Protein AF-A0A392NBN8-F1 (afdb_monomer)

Mean predicted aligned error: 9.19 Å

InterPro domains:
  IPR000330 SNF2, N-terminal domain [PF00176] (65-152)
  IPR014001 Helicase superfamily 1/2, ATP-binding domain [PS51192] (74-159)
  IPR027417 P-loop containing nucleoside triphosphate hydrolase [SSF52540] (45-155)
  IPR038718 SNF2-like, N-terminal domain superfamily [G3DSA:3.40.50.10810] (31-158)

Structure (mmCIF, N/CA/C/O backbone):
data_AF-A0A392NBN8-F1
#
_entry.id   AF-A0A392NBN8-F1
#
loop_
_atom_site.group_PDB
_atom_site.id
_atom_site.type_symbol
_atom_site.label_atom_id
_atom_site.label_alt_id
_atom_site.label_comp_id
_atom_site.label_asym_id
_atom_site.label_entity_id
_atom_site.label_seq_id
_atom_site.pdbx_PDB_ins_code
_atom_site.Cartn_x
_atom_site.Cartn_y
_atom_site.Cartn_z
_atom_site.occupancy
_atom_site.B_iso_or_equiv
_atom_site.auth_seq_id
_atom_site.auth_comp_id
_atom_site.auth_asym_id
_atom_site.auth_atom_id
_atom_site.pdbx_PDB_model_num
ATOM 1 N N . GLY A 1 1 ? 4.994 -3.785 -39.008 1.00 65.06 1 GLY A N 1
ATOM 2 C CA . GLY A 1 1 ? 6.120 -3.482 -38.107 1.00 65.06 1 GLY A CA 1
ATOM 3 C C . GLY A 1 1 ? 5.606 -2.571 -37.021 1.00 65.06 1 GLY A C 1
ATOM 4 O O . GLY A 1 1 ? 4.685 -1.819 -37.312 1.00 65.06 1 GLY A O 1
ATOM 5 N N . LEU A 1 2 ? 6.136 -2.682 -35.803 1.00 64.25 2 LEU A N 1
ATOM 6 C CA . LEU A 1 2 ? 5.833 -1.741 -34.718 1.00 64.25 2 LEU A CA 1
ATOM 7 C C . LEU A 1 2 ? 6.177 -0.314 -35.170 1.00 64.25 2 LEU A C 1
ATOM 9 O O . LEU A 1 2 ? 7.152 -0.124 -35.900 1.00 64.25 2 LEU A O 1
ATOM 13 N N . SER A 1 3 ? 5.363 0.663 -34.783 1.00 86.06 3 SER A N 1
ATOM 14 C CA . SER A 1 3 ? 5.610 2.077 -35.083 1.00 86.06 3 SER A CA 1
ATOM 15 C C . SER A 1 3 ? 6.872 2.580 -34.369 1.00 86.06 3 SER A C 1
ATOM 17 O O . SER A 1 3 ? 7.247 2.065 -33.315 1.00 86.06 3 SER A O 1
ATOM 19 N N . GLU A 1 4 ? 7.545 3.600 -34.913 1.00 80.81 4 GLU A N 1
ATOM 20 C CA . GLU A 1 4 ? 8.740 4.185 -34.273 1.00 80.81 4 GLU A CA 1
ATOM 21 C C . GLU A 1 4 ? 8.460 4.691 -32.848 1.00 80.81 4 GLU A C 1
ATOM 23 O O . GLU A 1 4 ? 9.340 4.660 -31.986 1.00 80.81 4 GLU A O 1
ATOM 28 N N . GLU A 1 5 ? 7.226 5.122 -32.589 1.00 79.44 5 GLU A N 1
ATOM 29 C CA . GLU A 1 5 ? 6.775 5.584 -31.280 1.00 79.44 5 GLU A CA 1
ATOM 30 C C . GLU A 1 5 ? 6.635 4.424 -30.284 1.00 79.44 5 GLU A C 1
ATOM 32 O O . GLU A 1 5 ? 7.123 4.523 -29.159 1.00 79.44 5 GLU A O 1
ATOM 37 N N . GLU A 1 6 ? 6.085 3.282 -30.711 1.00 76.94 6 GLU A N 1
ATOM 38 C CA . GLU A 1 6 ? 6.033 2.057 -29.901 1.00 76.94 6 GLU A CA 1
ATOM 39 C C . GLU A 1 6 ? 7.430 1.505 -29.608 1.00 76.94 6 GLU A C 1
ATOM 41 O O . GLU A 1 6 ? 7.701 1.088 -28.483 1.00 76.94 6 GLU A O 1
ATOM 46 N N . VAL A 1 7 ? 8.340 1.538 -30.588 1.00 75.19 7 VAL A N 1
ATOM 47 C CA . VAL A 1 7 ? 9.735 1.107 -30.400 1.00 75.19 7 VAL A CA 1
ATOM 48 C C . VAL A 1 7 ? 10.449 2.015 -29.398 1.00 75.19 7 VAL A C 1
ATOM 50 O O . VAL A 1 7 ? 11.155 1.527 -28.514 1.00 75.19 7 VAL A O 1
ATOM 53 N N . ARG A 1 8 ? 10.235 3.335 -29.478 1.00 75.31 8 ARG A N 1
ATOM 54 C CA . ARG A 1 8 ? 10.810 4.305 -28.536 1.00 75.31 8 ARG A CA 1
ATOM 55 C C . ARG A 1 8 ? 10.228 4.156 -27.128 1.00 75.31 8 ARG A C 1
ATOM 57 O O . ARG A 1 8 ? 10.988 4.183 -26.163 1.00 75.31 8 ARG A O 1
ATOM 64 N N . ALA A 1 9 ? 8.916 3.964 -27.003 1.00 73.81 9 ALA A N 1
ATOM 65 C CA . ALA A 1 9 ? 8.253 3.735 -25.722 1.00 73.81 9 ALA A CA 1
ATOM 66 C C . ALA A 1 9 ? 8.706 2.415 -25.078 1.00 73.81 9 ALA A C 1
ATOM 68 O O . ALA A 1 9 ? 9.000 2.383 -23.884 1.00 73.81 9 ALA A O 1
ATOM 69 N N . ALA A 1 10 ? 8.837 1.344 -25.867 1.00 69.06 10 ALA A N 1
ATOM 70 C CA . ALA A 1 10 ? 9.360 0.064 -25.399 1.00 69.06 10 ALA A CA 1
ATOM 71 C C . ALA A 1 10 ? 10.823 0.175 -24.939 1.00 69.06 10 ALA A C 1
ATOM 73 O O . ALA A 1 10 ? 11.173 -0.364 -23.893 1.00 69.06 10 ALA A O 1
ATOM 74 N N . ALA A 1 11 ? 11.664 0.915 -25.670 1.00 70.94 11 ALA A N 1
ATOM 75 C CA . ALA A 1 11 ? 13.054 1.156 -25.283 1.00 70.94 11 ALA A CA 1
ATOM 76 C C . ALA A 1 11 ? 13.173 1.977 -23.986 1.00 70.94 11 ALA A C 1
ATOM 78 O O . ALA A 1 11 ? 13.989 1.646 -23.127 1.00 70.94 11 ALA A O 1
ATOM 79 N N . ALA A 1 12 ? 12.342 3.012 -23.811 1.00 74.25 12 ALA A N 1
ATOM 80 C CA . ALA A 1 12 ? 12.293 3.798 -22.576 1.00 74.25 12 ALA A CA 1
ATOM 81 C C . ALA A 1 12 ? 11.823 2.948 -21.384 1.00 74.25 12 ALA A C 1
ATOM 83 O O . ALA A 1 12 ? 12.472 2.935 -20.340 1.00 74.25 12 ALA A O 1
ATOM 84 N N . CYS A 1 13 ? 10.758 2.167 -21.580 1.00 69.44 13 CYS A N 1
ATOM 85 C CA . CYS A 1 13 ? 10.228 1.232 -20.593 1.00 69.44 13 CYS A CA 1
ATOM 86 C C . CYS A 1 13 ? 11.279 0.191 -20.173 1.00 69.44 13 CYS A C 1
ATOM 88 O O . CYS A 1 13 ? 11.445 -0.065 -18.985 1.00 69.44 13 CYS A O 1
ATOM 90 N N . ALA A 1 14 ? 12.032 -0.367 -21.128 1.00 65.38 14 ALA A N 1
ATOM 91 C CA . ALA A 1 14 ? 13.123 -1.302 -20.848 1.00 65.38 14 ALA A CA 1
ATOM 92 C C . ALA A 1 14 ? 14.297 -0.632 -20.105 1.00 65.38 14 ALA A C 1
ATOM 94 O O . ALA A 1 14 ? 14.931 -1.248 -19.249 1.00 65.38 14 ALA A O 1
ATOM 95 N N . GLY A 1 15 ? 14.587 0.640 -20.398 1.00 66.88 15 GLY A N 1
ATOM 96 C CA . GLY A 1 15 ? 15.594 1.421 -19.674 1.00 66.88 15 GLY A CA 1
ATOM 97 C C . GLY A 1 15 ? 15.214 1.660 -18.209 1.00 66.88 15 GLY A C 1
ATOM 98 O O . GLY A 1 15 ? 16.028 1.432 -17.312 1.00 66.88 15 GLY A O 1
ATOM 99 N N . GLU A 1 16 ? 13.967 2.062 -17.958 1.00 69.44 16 GLU A N 1
ATOM 100 C CA . GLU A 1 16 ? 13.416 2.200 -16.604 1.00 69.44 16 GLU A CA 1
ATOM 101 C C . GLU A 1 16 ? 13.402 0.854 -15.865 1.00 69.44 16 GLU A C 1
ATOM 103 O O . GLU A 1 16 ? 13.795 0.782 -14.700 1.00 69.44 16 GLU A O 1
ATOM 108 N N . GLU A 1 17 ? 13.047 -0.226 -16.564 1.00 62.78 17 GLU A N 1
ATOM 109 C CA . GLU A 1 17 ? 13.040 -1.591 -16.040 1.00 62.78 17 GLU A CA 1
ATOM 110 C C . GLU A 1 17 ? 14.422 -2.003 -15.500 1.00 62.78 17 GLU A C 1
ATOM 112 O O . GLU A 1 17 ? 14.547 -2.427 -14.346 1.00 62.78 17 GLU A O 1
ATOM 117 N N . VAL A 1 18 ? 15.484 -1.828 -16.294 1.00 63.78 18 VAL A N 1
ATOM 118 C CA . VAL A 1 18 ? 16.857 -2.166 -15.881 1.00 63.78 18 VAL A CA 1
ATOM 119 C C . VAL A 1 18 ? 17.306 -1.320 -14.686 1.00 63.78 18 VAL A C 1
ATOM 121 O O . VAL A 1 18 ? 17.936 -1.841 -13.763 1.00 63.78 18 VAL A O 1
ATOM 124 N N . MET A 1 19 ? 16.958 -0.032 -14.661 1.00 67.81 19 MET A N 1
ATOM 125 C CA . MET A 1 19 ? 17.311 0.863 -13.555 1.00 67.81 19 MET A CA 1
ATOM 126 C C . MET A 1 19 ? 16.632 0.467 -12.242 1.00 67.81 19 MET A C 1
ATOM 128 O O . MET A 1 19 ? 17.293 0.419 -11.202 1.00 67.81 19 MET A O 1
ATOM 132 N N . ILE A 1 20 ? 15.335 0.147 -12.282 1.00 65.50 20 ILE A N 1
ATOM 133 C CA . ILE A 1 20 ? 14.580 -0.304 -11.106 1.00 65.50 20 ILE A CA 1
ATOM 134 C C . ILE A 1 20 ? 15.161 -1.621 -10.589 1.00 65.50 20 ILE A C 1
ATOM 136 O O . ILE A 1 20 ? 15.401 -1.750 -9.389 1.00 65.50 20 ILE A O 1
ATOM 140 N N . ARG A 1 21 ? 15.469 -2.567 -11.487 1.00 64.88 21 ARG A N 1
ATOM 141 C CA . ARG A 1 21 ? 16.091 -3.847 -11.125 1.00 64.88 21 ARG A CA 1
ATOM 142 C C . ARG A 1 21 ? 17.424 -3.669 -10.419 1.00 64.88 21 ARG A C 1
ATOM 144 O O . ARG A 1 21 ? 17.621 -4.238 -9.347 1.00 64.88 21 ARG A O 1
ATOM 151 N N . ASN A 1 22 ? 18.330 -2.897 -11.016 1.00 64.19 22 ASN A N 1
ATOM 152 C CA . ASN A 1 22 ? 19.662 -2.682 -10.460 1.00 64.19 22 ASN A CA 1
ATOM 153 C C . ASN A 1 22 ? 19.558 -2.030 -9.080 1.00 64.19 22 ASN A C 1
ATOM 155 O O . ASN A 1 22 ? 20.170 -2.504 -8.128 1.00 64.19 22 ASN A O 1
ATOM 159 N N . ARG A 1 23 ? 18.685 -1.028 -8.933 1.00 70.38 23 ARG A N 1
ATOM 160 C CA . ARG A 1 23 ? 18.473 -0.344 -7.657 1.00 70.38 23 ARG A CA 1
ATOM 161 C C . ARG A 1 23 ? 17.832 -1.234 -6.594 1.00 70.38 23 ARG A C 1
ATOM 163 O O . ARG A 1 23 ? 18.247 -1.180 -5.441 1.00 70.38 23 ARG A O 1
ATOM 170 N N . PHE A 1 24 ? 16.849 -2.059 -6.960 1.00 70.25 24 PHE A N 1
ATOM 171 C CA . PHE A 1 24 ? 16.255 -3.043 -6.053 1.00 70.25 24 PHE A CA 1
ATOM 172 C C . PHE A 1 24 ? 17.319 -4.014 -5.538 1.00 70.25 24 PHE A C 1
ATOM 174 O O . PHE A 1 24 ? 17.385 -4.276 -4.338 1.00 70.25 24 PHE A O 1
ATOM 181 N N . MET A 1 25 ? 18.170 -4.521 -6.434 1.00 67.81 25 MET A N 1
ATOM 182 C CA . MET A 1 25 ? 19.261 -5.419 -6.066 1.00 67.81 25 MET A CA 1
ATOM 183 C C . MET A 1 25 ? 20.296 -4.728 -5.178 1.00 67.81 25 MET A C 1
ATOM 185 O O . MET A 1 25 ? 20.706 -5.317 -4.190 1.00 67.81 25 MET A O 1
ATOM 189 N N . GLU A 1 26 ? 20.687 -3.489 -5.480 1.00 72.25 26 GLU A N 1
ATOM 190 C CA . GLU A 1 26 ? 21.652 -2.719 -4.686 1.00 72.25 26 GLU A CA 1
ATOM 191 C C . GLU A 1 26 ? 21.120 -2.365 -3.293 1.00 72.25 26 GLU A C 1
ATOM 193 O O . GLU A 1 26 ? 21.818 -2.562 -2.299 1.00 72.25 26 GLU A O 1
ATOM 198 N N . MET A 1 27 ? 19.880 -1.873 -3.197 1.00 66.50 27 MET A N 1
ATOM 199 C CA . MET A 1 27 ? 19.268 -1.501 -1.916 1.00 66.50 27 MET A CA 1
ATOM 200 C C . MET A 1 27 ? 19.057 -2.708 -1.004 1.00 66.50 27 MET A C 1
ATOM 202 O O . MET A 1 27 ? 19.131 -2.566 0.214 1.00 66.50 27 MET A O 1
ATOM 206 N N . ASN A 1 28 ? 18.817 -3.885 -1.585 1.00 66.75 28 ASN A N 1
ATOM 207 C CA . ASN A 1 28 ? 18.636 -5.123 -0.839 1.00 66.75 28 ASN A CA 1
ATOM 208 C C . ASN A 1 28 ? 19.884 -6.020 -0.821 1.00 66.75 28 ASN A C 1
ATOM 210 O O . ASN A 1 28 ? 19.819 -7.144 -0.319 1.00 66.75 28 ASN A O 1
ATOM 214 N N . ALA A 1 29 ? 21.016 -5.556 -1.362 1.00 65.56 29 ALA A N 1
ATOM 215 C CA . ALA A 1 29 ? 22.236 -6.344 -1.398 1.00 65.56 29 ALA A CA 1
ATOM 216 C C . ALA A 1 29 ? 22.709 -6.610 0.042 1.00 65.56 29 ALA A C 1
ATOM 218 O O . ALA A 1 29 ? 22.917 -5.663 0.812 1.00 65.56 29 ALA A O 1
ATOM 219 N N . PRO A 1 30 ? 22.893 -7.880 0.437 1.00 59.16 30 PRO A N 1
ATOM 220 C CA . PRO A 1 30 ? 23.336 -8.205 1.781 1.00 59.16 30 PRO A CA 1
ATOM 221 C C . PRO A 1 30 ? 24.755 -7.679 2.006 1.00 59.16 30 PRO A C 1
ATOM 223 O O . PRO A 1 30 ? 25.676 -7.967 1.240 1.00 59.16 30 PRO A O 1
ATOM 226 N N . ARG A 1 31 ? 24.925 -6.906 3.080 1.00 63.09 31 ARG A N 1
ATOM 227 C CA . ARG A 1 31 ? 26.229 -6.445 3.560 1.00 63.09 31 ARG A CA 1
ATOM 228 C C . ARG A 1 31 ? 26.808 -7.545 4.453 1.00 63.09 31 ARG A C 1
ATOM 230 O O . ARG A 1 31 ? 26.328 -7.739 5.561 1.00 63.09 31 ARG A O 1
ATOM 237 N N . ASP A 1 32 ? 27.797 -8.259 3.921 1.00 61.94 32 ASP A N 1
ATOM 238 C CA . ASP A 1 32 ? 28.575 -9.338 4.546 1.00 61.94 32 ASP A CA 1
ATOM 239 C C . ASP A 1 32 ? 27.846 -10.666 4.877 1.00 61.94 32 ASP A C 1
ATOM 241 O O . ASP A 1 32 ? 26.801 -10.718 5.516 1.00 61.94 32 ASP A O 1
ATOM 245 N N . SER A 1 33 ? 28.492 -11.778 4.482 1.00 60.06 33 SER A N 1
ATOM 246 C CA . SER A 1 33 ? 28.142 -13.206 4.671 1.00 60.06 33 SER A CA 1
ATOM 247 C C . SER A 1 33 ? 27.328 -13.902 3.561 1.00 60.06 33 SER A C 1
ATOM 249 O O . SER A 1 33 ? 26.176 -13.579 3.263 1.00 60.06 33 SER A O 1
ATOM 251 N N . SER A 1 34 ? 27.921 -14.965 2.994 1.00 64.44 34 SER A N 1
ATOM 252 C CA . SER A 1 34 ? 27.337 -15.818 1.942 1.00 64.44 34 SER A CA 1
ATOM 253 C C . SER A 1 34 ? 26.016 -16.479 2.356 1.00 64.44 34 SER A C 1
ATOM 255 O O . SER A 1 34 ? 25.134 -16.691 1.520 1.00 64.44 34 SER A O 1
ATOM 257 N N . SER A 1 35 ? 25.849 -16.763 3.649 1.00 66.19 35 SER A N 1
ATOM 258 C CA . SER A 1 35 ? 24.650 -17.394 4.202 1.00 66.19 35 SER A CA 1
ATOM 259 C C . SER A 1 35 ? 23.435 -16.469 4.154 1.00 66.19 35 SER A C 1
ATOM 261 O O . SER A 1 35 ? 22.351 -16.914 3.785 1.00 66.19 35 SER A O 1
ATOM 263 N N . VAL A 1 36 ? 23.607 -15.179 4.466 1.00 67.25 36 VAL A N 1
ATOM 264 C CA . VAL A 1 36 ? 22.520 -14.180 4.428 1.00 67.25 36 VAL A CA 1
ATOM 265 C C . VAL A 1 36 ? 22.020 -14.005 2.995 1.00 67.25 36 VAL A C 1
ATOM 267 O O . VAL A 1 36 ? 20.815 -14.007 2.751 1.00 67.25 36 VAL A O 1
ATOM 270 N N . ASN A 1 37 ? 22.946 -13.976 2.033 1.00 71.31 37 ASN A N 1
ATOM 271 C CA . ASN A 1 37 ? 22.612 -13.905 0.614 1.00 71.31 37 ASN A CA 1
ATOM 272 C C . ASN A 1 37 ? 21.821 -15.135 0.138 1.00 71.31 37 ASN A C 1
ATOM 274 O O . ASN A 1 37 ? 20.867 -15.014 -0.627 1.00 71.31 37 ASN A O 1
ATOM 278 N N . LYS A 1 38 ? 22.153 -16.331 0.641 1.00 77.50 38 LYS A N 1
ATOM 279 C CA . LYS A 1 38 ? 21.400 -17.551 0.323 1.00 77.50 38 LYS A CA 1
ATOM 280 C C . LYS A 1 38 ? 19.951 -17.472 0.810 1.00 77.50 38 LYS A C 1
ATOM 282 O O . LYS A 1 38 ? 19.050 -17.786 0.039 1.00 77.50 38 LYS A O 1
ATOM 287 N N . TYR A 1 39 ? 19.717 -17.040 2.050 1.00 79.50 39 TYR A N 1
ATOM 288 C CA . TYR A 1 39 ? 18.356 -16.898 2.581 1.00 79.50 39 TYR A CA 1
ATOM 289 C C . TYR A 1 39 ? 17.548 -15.837 1.837 1.00 79.50 39 TYR A C 1
ATOM 291 O O . TYR A 1 39 ? 16.386 -16.081 1.524 1.00 79.50 39 TYR A O 1
ATOM 299 N N . TYR A 1 40 ? 18.168 -14.702 1.503 1.00 81.00 40 TYR A N 1
ATOM 300 C CA . TYR A 1 40 ? 17.510 -13.645 0.740 1.00 81.00 40 TYR A CA 1
ATOM 301 C C . TYR A 1 40 ? 17.033 -14.155 -0.625 1.00 81.00 40 TYR A C 1
ATOM 303 O O . TYR A 1 40 ? 15.860 -14.029 -0.965 1.00 81.00 40 TYR A O 1
ATOM 311 N N . ASN A 1 41 ? 17.914 -14.826 -1.370 1.00 81.19 41 ASN A N 1
ATOM 312 C CA . ASN A 1 41 ? 17.575 -15.368 -2.685 1.00 81.19 41 ASN A CA 1
ATOM 313 C C . ASN A 1 41 ? 16.498 -16.464 -2.620 1.00 81.19 41 ASN A C 1
ATOM 315 O O . ASN A 1 41 ? 15.698 -16.583 -3.541 1.00 81.19 41 ASN A O 1
ATOM 319 N N . LEU A 1 42 ? 16.453 -17.248 -1.537 1.00 82.25 42 LEU A N 1
ATOM 320 C CA . LEU A 1 42 ? 15.394 -18.240 -1.317 1.00 82.25 42 LEU A CA 1
ATOM 321 C C . LEU A 1 42 ? 14.042 -17.583 -1.005 1.00 82.25 42 LEU A C 1
ATOM 323 O O . LEU A 1 42 ? 13.021 -18.027 -1.519 1.00 82.25 42 LEU A O 1
ATOM 327 N N . ALA A 1 43 ? 14.030 -16.533 -0.180 1.00 82.06 43 ALA A N 1
ATOM 328 C CA . ALA A 1 43 ? 12.811 -15.800 0.164 1.00 82.06 43 ALA A CA 1
ATOM 329 C C . ALA A 1 43 ? 12.253 -14.991 -1.020 1.00 82.06 43 ALA A C 1
ATOM 331 O O . ALA A 1 43 ? 11.044 -14.797 -1.131 1.00 82.06 43 ALA A O 1
ATOM 332 N N . HIS A 1 44 ? 13.138 -14.559 -1.917 1.00 83.69 44 HIS A N 1
ATOM 333 C CA . HIS A 1 44 ? 12.833 -13.772 -3.107 1.00 83.69 44 HIS A CA 1
ATOM 334 C C . HIS A 1 44 ? 13.064 -14.581 -4.391 1.00 83.69 44 HIS A C 1
ATOM 336 O O . HIS A 1 44 ? 13.606 -14.068 -5.369 1.00 83.69 44 HIS A O 1
ATOM 342 N N . ALA A 1 45 ? 12.685 -15.863 -4.394 1.00 80.31 45 ALA A N 1
ATOM 343 C CA . ALA A 1 45 ? 12.875 -16.737 -5.553 1.00 80.31 45 ALA A CA 1
ATOM 344 C C . ALA A 1 45 ? 11.973 -16.326 -6.729 1.00 80.31 45 ALA A C 1
ATOM 346 O O . ALA A 1 45 ? 12.413 -16.283 -7.878 1.00 80.31 45 ALA A O 1
ATOM 347 N N . VAL A 1 46 ? 10.714 -15.983 -6.439 1.00 81.56 46 VAL A N 1
ATOM 348 C CA . VAL A 1 46 ? 9.768 -15.437 -7.420 1.00 81.56 46 VAL A CA 1
ATOM 349 C C . VAL A 1 46 ? 9.738 -13.919 -7.305 1.00 81.56 46 VAL A C 1
ATOM 351 O O . VAL A 1 46 ? 9.127 -13.372 -6.387 1.00 81.56 46 VAL A O 1
ATOM 354 N N . ASN A 1 47 ? 10.376 -13.235 -8.251 1.00 76.50 47 ASN A N 1
ATOM 355 C CA . ASN A 1 47 ? 10.376 -11.777 -8.314 1.00 76.50 47 ASN A CA 1
ATOM 356 C C . ASN A 1 47 ? 9.567 -11.289 -9.505 1.00 76.50 47 ASN A C 1
ATOM 358 O O . ASN A 1 47 ? 9.652 -11.825 -10.606 1.00 76.50 47 ASN A O 1
ATOM 362 N N . GLU A 1 48 ? 8.807 -10.234 -9.263 1.00 80.75 48 GLU A N 1
ATOM 363 C CA . GLU A 1 48 ? 8.045 -9.519 -10.272 1.00 80.75 48 GLU A CA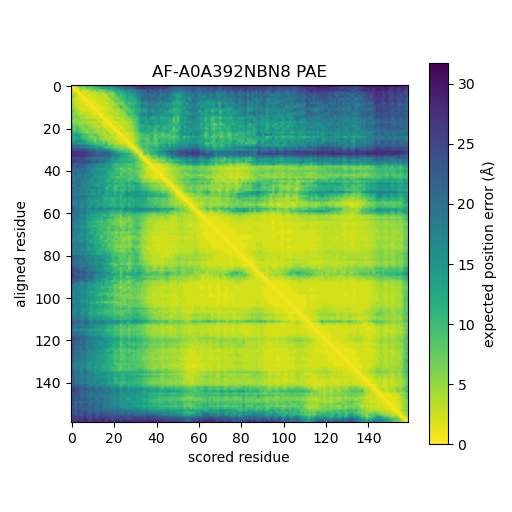 1
ATOM 364 C C . GLU A 1 48 ? 8.478 -8.064 -10.238 1.00 80.75 48 GLU A C 1
ATOM 366 O O . GLU A 1 48 ? 8.780 -7.519 -9.175 1.00 80.75 48 GLU A O 1
ATOM 371 N N . MET A 1 49 ? 8.566 -7.451 -11.409 1.00 73.62 49 MET A N 1
ATOM 372 C CA . MET A 1 49 ? 8.972 -6.062 -11.534 1.00 73.62 49 MET A CA 1
ATOM 373 C C . MET A 1 49 ? 7.748 -5.189 -11.735 1.00 73.62 49 MET A C 1
ATOM 375 O O . MET A 1 49 ? 6.910 -5.445 -12.599 1.00 73.62 49 MET A O 1
ATOM 379 N N . VAL A 1 50 ? 7.657 -4.133 -10.932 1.00 76.62 50 VAL A N 1
ATOM 380 C CA . VAL A 1 50 ? 6.609 -3.128 -11.079 1.00 76.62 50 VAL A CA 1
ATOM 381 C C . VAL A 1 50 ? 7.073 -2.133 -12.136 1.00 76.62 50 VAL A C 1
ATOM 383 O O . VAL A 1 50 ? 7.733 -1.148 -11.833 1.00 76.62 50 VAL A O 1
ATOM 386 N N . ILE A 1 51 ? 6.761 -2.438 -13.394 1.00 68.25 51 ILE A N 1
ATOM 387 C CA . ILE A 1 51 ? 7.141 -1.615 -14.553 1.00 68.25 51 ILE A CA 1
ATOM 388 C C . ILE A 1 51 ? 6.265 -0.360 -14.636 1.00 68.25 51 ILE A C 1
ATOM 390 O O . ILE A 1 51 ? 6.708 0.703 -15.052 1.00 68.25 51 ILE A O 1
ATOM 394 N N . ARG A 1 52 ? 4.997 -0.483 -14.236 1.00 69.56 52 ARG A N 1
ATOM 395 C CA . ARG A 1 52 ? 4.032 0.614 -14.238 1.00 69.56 52 ARG A CA 1
ATOM 396 C C . ARG A 1 52 ? 3.345 0.701 -12.879 1.00 69.56 52 ARG A C 1
ATOM 398 O O . ARG A 1 52 ? 2.968 -0.342 -12.337 1.00 69.56 52 ARG A O 1
ATOM 405 N N . PRO A 1 53 ? 3.171 1.910 -12.318 1.00 71.31 53 PRO A N 1
ATOM 406 C CA . PRO A 1 53 ? 2.336 2.075 -11.140 1.00 71.31 53 PRO A CA 1
ATOM 407 C C . PRO A 1 53 ? 0.888 1.662 -11.475 1.00 71.31 53 PRO A C 1
ATOM 409 O O . PRO A 1 53 ? 0.438 1.925 -12.593 1.00 71.31 53 PRO A O 1
ATOM 412 N N . PRO A 1 54 ? 0.156 1.029 -10.538 1.00 79.69 54 PRO A N 1
ATOM 413 C CA . PRO A 1 54 ? -1.260 0.706 -10.715 1.00 79.69 54 PRO A CA 1
ATOM 414 C C . PRO A 1 54 ? -2.069 1.928 -11.154 1.00 79.69 54 PRO A C 1
ATOM 416 O O . PRO A 1 54 ? -1.981 2.980 -10.518 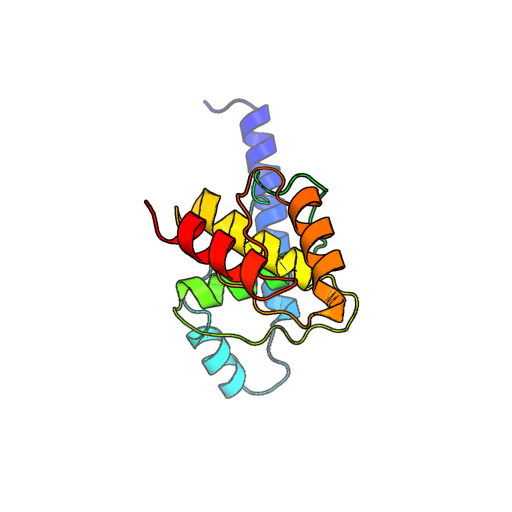1.00 79.69 54 PRO A O 1
ATOM 419 N N . SER A 1 55 ? -2.887 1.793 -12.199 1.00 83.25 55 SER A N 1
ATOM 420 C CA . SER A 1 55 ? -3.773 2.863 -12.675 1.00 83.25 55 SER A CA 1
ATOM 421 C C . SER A 1 55 ? -4.832 3.259 -11.640 1.00 83.25 55 SER A C 1
ATOM 423 O O . SER A 1 55 ? -5.374 4.368 -11.681 1.00 83.25 55 SER A O 1
ATOM 425 N N . LEU A 1 56 ? -5.093 2.381 -10.665 1.00 83.56 56 LEU A N 1
ATOM 426 C CA . LEU A 1 56 ? -5.916 2.684 -9.496 1.00 83.56 56 LEU A CA 1
ATOM 427 C C . LEU A 1 56 ? -5.321 3.781 -8.590 1.00 83.56 56 LEU A C 1
ATOM 429 O O . LEU A 1 56 ? -6.092 4.445 -7.896 1.00 83.56 56 LEU A O 1
ATOM 433 N N . LEU A 1 57 ? -3.998 4.009 -8.599 1.00 87.69 57 LEU A N 1
ATOM 434 C CA . LEU A 1 57 ? -3.349 5.073 -7.821 1.00 87.69 57 LEU A CA 1
ATOM 435 C C . LEU A 1 57 ? -3.476 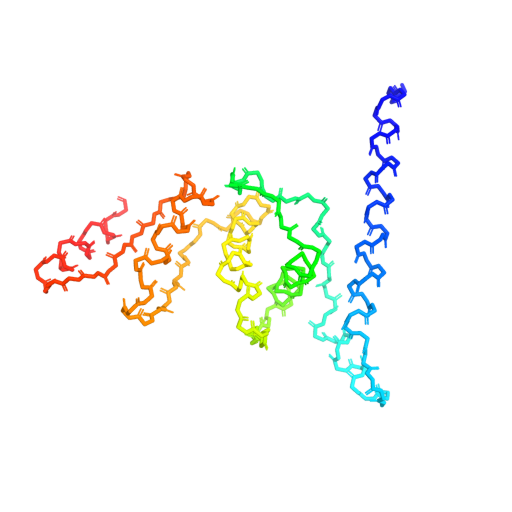6.425 -8.532 1.00 87.69 57 LEU A C 1
ATOM 437 O O . LEU A 1 57 ? -2.782 6.692 -9.510 1.00 87.69 57 LEU A O 1
ATOM 441 N N . ARG A 1 58 ? -4.338 7.312 -8.020 1.00 85.12 58 ARG A N 1
ATOM 442 C CA . ARG A 1 58 ? -4.676 8.573 -8.715 1.00 85.12 58 ARG A CA 1
ATOM 443 C C . ARG A 1 58 ? -3.980 9.834 -8.212 1.00 85.12 58 ARG A C 1
ATOM 445 O O . ARG A 1 58 ? -3.985 10.842 -8.910 1.00 85.12 58 ARG A O 1
ATOM 452 N N . ALA A 1 59 ? -3.408 9.814 -7.013 1.00 79.69 59 ALA A N 1
ATOM 453 C CA . ALA A 1 59 ? -2.921 11.037 -6.372 1.00 79.69 59 ALA A CA 1
ATOM 454 C C . ALA A 1 59 ? -1.521 11.491 -6.815 1.00 79.69 59 ALA A C 1
ATOM 456 O O . ALA A 1 59 ? -1.138 12.625 -6.529 1.00 79.69 59 ALA A O 1
ATOM 457 N N . GLY A 1 60 ? -0.743 10.617 -7.456 1.00 78.88 60 GLY A N 1
ATOM 458 C CA . GLY A 1 60 ? 0.627 10.909 -7.870 1.00 78.88 60 GLY A CA 1
ATOM 459 C C . GLY A 1 60 ? 1.456 9.652 -8.114 1.00 78.88 60 GLY A C 1
ATOM 460 O O . GLY A 1 60 ? 0.945 8.534 -8.078 1.00 78.88 60 GLY A O 1
ATOM 461 N N . THR A 1 61 ? 2.752 9.846 -8.355 1.00 84.00 61 THR A N 1
ATOM 462 C CA . THR A 1 61 ? 3.719 8.761 -8.545 1.00 84.00 61 THR A CA 1
ATOM 463 C C . THR A 1 61 ? 4.401 8.387 -7.231 1.00 84.00 61 THR A C 1
ATOM 465 O O . THR A 1 61 ? 4.614 9.222 -6.347 1.00 84.00 61 THR A O 1
ATOM 468 N N . LEU A 1 62 ? 4.750 7.108 -7.102 1.00 87.06 62 LEU A N 1
ATOM 469 C CA . LEU A 1 62 ?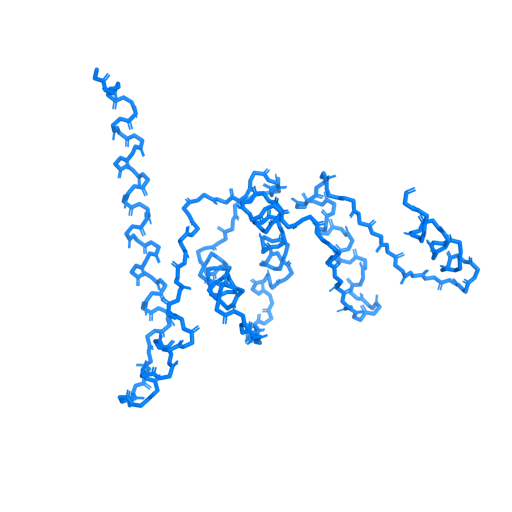 5.558 6.615 -5.992 1.00 87.06 62 LEU A CA 1
ATOM 470 C C . LEU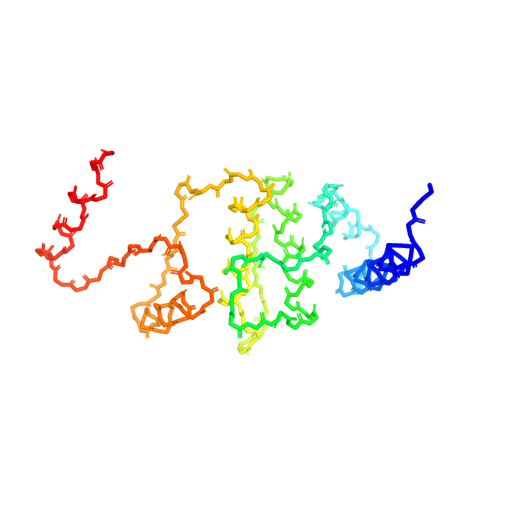 A 1 62 ? 6.997 7.119 -6.128 1.00 87.06 62 LEU A C 1
ATOM 472 O O . LEU A 1 62 ? 7.526 7.236 -7.232 1.00 87.06 62 LEU A O 1
ATOM 476 N N . ARG A 1 63 ? 7.638 7.404 -4.993 1.00 88.81 63 ARG A N 1
ATOM 477 C CA . ARG A 1 63 ? 9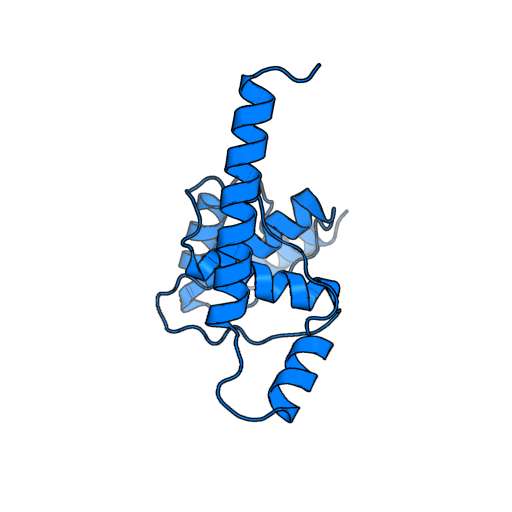.080 7.671 -4.949 1.00 88.81 63 ARG A CA 1
ATOM 478 C C . ARG A 1 63 ? 9.853 6.377 -5.191 1.00 88.81 63 ARG A C 1
ATOM 480 O O . ARG A 1 63 ? 9.372 5.297 -4.866 1.00 88.81 63 ARG A O 1
ATOM 487 N N . ASP A 1 64 ? 11.091 6.493 -5.652 1.00 86.06 64 ASP A N 1
ATOM 488 C CA . ASP A 1 64 ? 11.922 5.337 -6.002 1.00 86.06 64 ASP A CA 1
ATOM 489 C C . ASP A 1 64 ? 12.071 4.317 -4.863 1.00 86.06 64 ASP A C 1
ATOM 491 O O . ASP A 1 64 ? 11.921 3.117 -5.072 1.00 86.06 64 ASP A O 1
ATOM 495 N N . TYR A 1 65 ? 12.286 4.785 -3.631 1.00 87.44 65 TYR A N 1
ATOM 496 C CA . TYR A 1 65 ? 12.369 3.902 -2.463 1.00 87.44 65 TYR A CA 1
ATOM 497 C C . TYR A 1 65 ? 11.028 3.213 -2.145 1.00 87.44 65 TYR A C 1
ATOM 499 O O . TYR A 1 65 ? 11.011 2.088 -1.657 1.00 87.44 65 TYR A O 1
ATOM 507 N N . GLN A 1 66 ? 9.897 3.851 -2.465 1.00 90.38 66 GLN A N 1
ATOM 508 C CA . GLN A 1 66 ? 8.561 3.268 -2.295 1.00 90.38 66 GLN A CA 1
ATOM 509 C C . GLN A 1 66 ? 8.282 2.205 -3.355 1.00 90.38 66 GLN A C 1
ATOM 511 O O . GLN A 1 66 ? 7.618 1.219 -3.053 1.00 90.38 66 GLN A O 1
ATOM 516 N N . LEU A 1 67 ? 8.799 2.384 -4.575 1.00 88.25 67 LEU A N 1
ATOM 517 C CA . LEU A 1 67 ? 8.746 1.365 -5.624 1.00 88.25 67 LEU A CA 1
ATOM 518 C C . LEU A 1 67 ? 9.558 0.130 -5.230 1.00 88.25 67 LEU A C 1
ATOM 520 O O . LEU A 1 67 ? 9.068 -0.986 -5.373 1.00 88.25 67 LEU A O 1
ATOM 524 N N . VAL A 1 68 ? 10.750 0.325 -4.658 1.00 87.88 68 VAL A N 1
ATOM 525 C CA . VAL A 1 68 ? 11.567 -0.777 -4.126 1.00 87.88 68 VAL A CA 1
ATOM 526 C C . VAL A 1 68 ? 10.835 -1.508 -2.995 1.00 87.88 68 VAL A C 1
ATOM 528 O O . VAL A 1 68 ? 10.756 -2.736 -3.019 1.00 87.88 68 VAL A O 1
ATOM 531 N N . GLY A 1 69 ? 10.226 -0.778 -2.052 1.00 90.62 69 GLY A N 1
ATOM 532 C CA . GLY A 1 69 ? 9.413 -1.369 -0.981 1.00 90.62 69 GLY A CA 1
ATOM 533 C C . GLY A 1 69 ? 8.186 -2.129 -1.502 1.00 90.62 69 GLY A C 1
ATOM 534 O O . GLY A 1 69 ? 7.908 -3.246 -1.067 1.00 90.62 69 GLY A O 1
ATOM 535 N N . LEU A 1 70 ? 7.486 -1.575 -2.495 1.00 91.69 70 LEU A N 1
ATOM 536 C CA . LEU A 1 70 ? 6.365 -2.235 -3.166 1.00 91.69 70 LEU A CA 1
ATOM 537 C C . LEU A 1 70 ? 6.800 -3.537 -3.845 1.00 91.69 70 LEU A C 1
ATOM 539 O O . LEU A 1 70 ? 6.157 -4.570 -3.663 1.00 91.69 70 LEU A O 1
ATOM 543 N N . GLN A 1 71 ? 7.895 -3.499 -4.601 1.00 90.31 71 GLN A N 1
ATOM 544 C CA . GLN A 1 71 ? 8.439 -4.667 -5.282 1.00 90.31 71 GLN A CA 1
ATOM 545 C C . GLN A 1 71 ? 8.858 -5.755 -4.287 1.00 90.31 71 GLN A C 1
ATOM 547 O O . GLN A 1 71 ? 8.607 -6.940 -4.513 1.00 90.31 71 GLN A O 1
ATOM 552 N N . TRP A 1 72 ? 9.434 -5.354 -3.153 1.00 90.81 72 TRP A N 1
ATOM 553 C CA . TRP A 1 72 ? 9.797 -6.267 -2.077 1.00 90.81 72 TRP A CA 1
ATOM 554 C C . TRP A 1 72 ? 8.559 -6.957 -1.491 1.00 90.81 72 TRP A C 1
ATOM 556 O O . TRP A 1 72 ? 8.518 -8.185 -1.411 1.00 90.81 72 TRP A O 1
ATOM 566 N N . MET A 1 73 ? 7.506 -6.197 -1.169 1.00 94.12 73 MET A N 1
ATOM 567 C CA . MET A 1 73 ? 6.243 -6.759 -0.672 1.00 94.12 73 MET A CA 1
ATOM 568 C C . MET A 1 73 ? 5.554 -7.667 -1.699 1.00 94.12 73 MET A C 1
ATOM 570 O O . MET A 1 73 ? 4.988 -8.697 -1.333 1.00 94.12 73 MET A O 1
ATOM 574 N N . LEU A 1 74 ? 5.615 -7.320 -2.985 1.00 92.50 74 LEU A N 1
ATOM 575 C CA . LEU A 1 74 ? 5.060 -8.139 -4.060 1.00 92.50 74 LEU A CA 1
ATOM 576 C C . LEU A 1 74 ? 5.816 -9.465 -4.210 1.00 92.50 74 LEU A C 1
ATOM 578 O O . LEU A 1 74 ? 5.193 -10.513 -4.378 1.00 92.50 74 LEU A O 1
ATOM 582 N N . SER A 1 75 ? 7.146 -9.439 -4.086 1.00 91.44 75 SER A N 1
ATOM 583 C CA . SER A 1 75 ? 7.962 -10.654 -4.034 1.00 91.44 75 SER A CA 1
ATOM 584 C C . SER A 1 75 ? 7.537 -11.544 -2.861 1.00 91.44 75 SER A C 1
ATOM 586 O O . SER A 1 75 ? 7.262 -12.726 -3.060 1.00 91.44 75 SER A O 1
ATOM 588 N N . LEU A 1 76 ? 7.347 -10.990 -1.659 1.00 93.06 76 LEU A N 1
ATOM 589 C CA . LEU A 1 76 ? 6.836 -11.763 -0.520 1.00 93.06 76 LEU A CA 1
ATOM 590 C C . LEU A 1 76 ? 5.458 -12.381 -0.797 1.00 93.06 76 LEU A C 1
ATOM 592 O O . LEU A 1 76 ? 5.252 -13.569 -0.548 1.00 93.06 76 LEU A O 1
ATOM 596 N N . TYR A 1 77 ? 4.537 -11.611 -1.385 1.00 93.69 77 TYR A N 1
ATOM 597 C CA . TYR A 1 77 ? 3.211 -12.098 -1.768 1.00 93.69 77 TYR A CA 1
ATOM 598 C C . TYR A 1 77 ? 3.278 -13.271 -2.761 1.00 93.69 77 TYR A C 1
ATOM 600 O O . TYR A 1 77 ? 2.572 -14.275 -2.603 1.00 93.69 77 TYR A O 1
ATOM 608 N N . ASN A 1 78 ? 4.144 -13.165 -3.772 1.00 91.25 78 ASN A N 1
ATOM 609 C CA . ASN A 1 78 ? 4.340 -14.201 -4.784 1.00 91.25 78 ASN A CA 1
ATOM 610 C C . ASN A 1 78 ? 4.974 -15.471 -4.190 1.00 91.25 78 ASN A C 1
ATOM 612 O O . ASN A 1 78 ? 4.578 -16.574 -4.563 1.00 91.25 78 ASN A O 1
ATOM 616 N N . ASN A 1 79 ? 5.876 -15.327 -3.214 1.00 91.44 79 ASN A N 1
ATOM 617 C CA . ASN A 1 79 ? 6.518 -16.443 -2.508 1.00 91.44 79 ASN A CA 1
ATOM 618 C C . ASN A 1 79 ? 5.705 -16.966 -1.304 1.00 91.44 79 ASN A C 1
ATOM 620 O O . ASN A 1 79 ? 6.162 -17.869 -0.608 1.00 91.44 79 ASN A O 1
ATOM 624 N N . LYS A 1 80 ? 4.495 -16.437 -1.053 1.00 92.88 80 LYS A N 1
ATOM 625 C CA . LYS A 1 80 ? 3.631 -16.807 0.091 1.00 92.88 80 LYS A CA 1
ATOM 626 C C . LYS A 1 80 ? 4.308 -16.612 1.451 1.00 92.88 80 LYS A C 1
ATOM 628 O O . LYS A 1 80 ? 4.065 -17.363 2.394 1.00 92.88 80 LYS A O 1
ATOM 633 N N . LEU A 1 81 ? 5.134 -15.576 1.546 1.00 93.62 81 LEU A N 1
ATOM 634 C CA . LEU A 1 81 ? 5.824 -15.183 2.764 1.00 93.62 81 LEU A CA 1
ATOM 635 C C . LEU A 1 81 ? 5.181 -13.936 3.365 1.00 93.62 81 LEU A C 1
ATOM 637 O O . LEU A 1 81 ? 4.687 -13.057 2.661 1.00 93.62 81 LEU A O 1
ATOM 641 N N . ASN A 1 82 ? 5.230 -13.856 4.690 1.00 94.25 82 ASN A N 1
ATOM 642 C CA . ASN A 1 82 ? 4.899 -12.638 5.418 1.00 94.25 82 ASN A CA 1
ATOM 643 C C . ASN A 1 82 ? 6.158 -11.775 5.564 1.00 94.25 82 ASN A C 1
ATOM 645 O O . ASN A 1 82 ? 7.2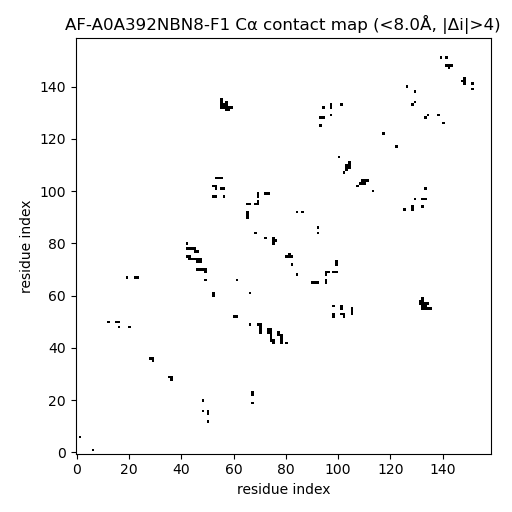75 -12.293 5.561 1.00 94.25 82 ASN A O 1
ATOM 649 N N . GLY A 1 83 ? 5.982 -10.467 5.743 1.00 92.75 83 GLY A N 1
ATOM 650 C CA . GLY A 1 83 ? 7.094 -9.540 5.935 1.00 92.75 83 GLY A CA 1
ATOM 651 C C . GLY A 1 83 ? 6.769 -8.404 6.885 1.00 92.75 83 GLY A C 1
ATOM 652 O O . GLY A 1 83 ? 5.609 -8.121 7.182 1.00 92.75 83 GLY A O 1
ATOM 653 N N . ILE A 1 84 ? 7.828 -7.748 7.350 1.00 93.81 84 ILE A N 1
ATOM 654 C CA . ILE A 1 84 ? 7.765 -6.566 8.205 1.00 93.81 84 ILE A CA 1
ATOM 655 C C . ILE A 1 84 ? 8.397 -5.409 7.437 1.00 93.81 84 ILE A C 1
ATOM 657 O O . ILE A 1 84 ? 9.595 -5.428 7.165 1.00 93.81 84 ILE A O 1
ATOM 661 N N . LEU A 1 85 ? 7.596 -4.397 7.105 1.00 91.31 85 LEU A N 1
ATOM 662 C CA . LEU A 1 85 ? 8.098 -3.165 6.505 1.00 91.31 85 LEU A CA 1
ATOM 663 C C . LEU A 1 85 ? 8.654 -2.255 7.610 1.00 91.31 85 LEU A C 1
ATOM 665 O O . LEU A 1 85 ? 7.898 -1.584 8.316 1.00 91.31 85 LEU A O 1
ATOM 669 N N . ALA A 1 86 ? 9.976 -2.265 7.769 1.00 91.12 86 ALA A N 1
ATOM 670 C CA . ALA A 1 86 ? 10.690 -1.603 8.863 1.00 91.12 86 ALA A CA 1
ATOM 671 C C . ALA A 1 86 ? 11.285 -0.229 8.489 1.00 91.12 86 ALA A C 1
ATOM 673 O O . ALA A 1 86 ? 12.197 0.251 9.156 1.00 91.12 86 ALA A O 1
ATOM 674 N N . ASP A 1 87 ? 10.761 0.410 7.440 1.00 88.50 87 ASP A N 1
ATOM 675 C CA . ASP A 1 87 ? 11.178 1.741 6.988 1.00 88.50 87 ASP A CA 1
ATOM 676 C C . ASP A 1 87 ? 11.064 2.799 8.097 1.00 88.50 87 ASP A C 1
ATOM 678 O O . ASP A 1 87 ? 10.136 2.769 8.919 1.00 88.50 87 ASP A O 1
ATOM 682 N N . GLU A 1 88 ? 11.932 3.812 8.055 1.00 91.31 88 GLU A N 1
ATOM 683 C CA . GLU A 1 88 ? 11.861 4.979 8.938 1.00 91.31 88 GLU A CA 1
ATOM 684 C C . GLU A 1 88 ? 10.487 5.681 8.896 1.00 91.31 88 GLU A C 1
ATOM 686 O O . GLU A 1 88 ? 9.674 5.558 7.963 1.00 91.31 88 GLU A O 1
ATOM 691 N N . MET A 1 89 ? 10.168 6.404 9.971 1.00 86.44 89 MET A N 1
ATOM 692 C CA . MET A 1 89 ? 8.936 7.190 10.043 1.00 86.44 89 MET A CA 1
ATOM 693 C C . MET A 1 89 ? 8.955 8.287 8.969 1.00 86.44 89 MET A C 1
ATOM 695 O O . MET A 1 89 ? 9.976 8.911 8.724 1.00 86.44 89 MET A O 1
ATOM 699 N N . GLY A 1 90 ? 7.818 8.514 8.307 1.00 86.19 90 GLY A N 1
ATOM 700 C CA . GLY A 1 90 ? 7.710 9.525 7.247 1.00 86.19 90 GLY A CA 1
ATOM 701 C C . GLY A 1 90 ? 7.996 9.032 5.823 1.00 86.19 90 GLY A C 1
ATOM 702 O O . GLY A 1 90 ? 7.617 9.717 4.881 1.00 86.19 90 GLY A O 1
ATOM 703 N N . LEU A 1 91 ? 8.512 7.811 5.624 1.00 87.88 91 LEU A N 1
ATOM 704 C CA . LEU A 1 91 ? 8.754 7.235 4.283 1.00 87.88 91 LEU A CA 1
ATOM 705 C C . LEU A 1 91 ? 7.483 6.744 3.551 1.00 87.88 91 LEU A C 1
ATOM 707 O O . LEU A 1 91 ? 7.534 6.038 2.545 1.00 87.88 91 LEU A O 1
ATOM 711 N N . GLY A 1 92 ? 6.297 7.119 4.032 1.00 90.50 92 GLY A N 1
ATOM 712 C CA . GLY A 1 92 ? 5.046 6.830 3.328 1.00 90.50 92 GLY A CA 1
ATOM 713 C C . GLY A 1 92 ? 4.660 5.347 3.287 1.00 90.50 92 GLY A C 1
ATOM 714 O O . GLY A 1 92 ? 4.070 4.908 2.304 1.00 90.50 92 GLY A O 1
ATOM 715 N N . LYS A 1 93 ? 4.926 4.584 4.359 1.00 93.88 93 LYS A N 1
ATOM 716 C CA . LYS A 1 93 ? 4.492 3.176 4.508 1.00 93.88 93 LYS A CA 1
ATOM 717 C C . LYS A 1 93 ? 3.008 2.967 4.177 1.00 93.88 93 LYS A C 1
ATOM 719 O O . LYS A 1 93 ? 2.644 1.996 3.529 1.00 93.88 93 LYS A O 1
ATOM 724 N N . THR A 1 94 ? 2.153 3.913 4.568 1.00 93.69 94 THR A N 1
ATOM 725 C CA . THR A 1 94 ? 0.721 3.922 4.233 1.00 93.69 94 THR A CA 1
ATOM 726 C C . THR A 1 94 ? 0.480 3.876 2.722 1.00 93.69 94 THR A C 1
ATOM 728 O O . THR A 1 94 ? -0.296 3.050 2.252 1.00 93.69 94 THR A O 1
ATOM 731 N N . VAL A 1 95 ? 1.185 4.713 1.958 1.00 93.19 95 VAL A N 1
ATOM 732 C CA . VAL A 1 95 ? 1.064 4.767 0.495 1.00 93.19 95 VAL A CA 1
ATOM 733 C C . VAL A 1 95 ? 1.628 3.497 -0.143 1.00 93.19 95 VAL A C 1
ATOM 735 O O . VAL A 1 95 ? 1.025 2.975 -1.075 1.00 93.19 95 VAL A O 1
ATOM 738 N N . GLN A 1 96 ? 2.723 2.943 0.391 1.00 93.69 96 GLN A N 1
ATOM 739 C CA . GLN A 1 96 ? 3.262 1.663 -0.084 1.00 93.69 96 GLN A CA 1
ATOM 740 C C . GLN A 1 96 ? 2.245 0.515 0.076 1.00 93.69 96 GLN A C 1
ATOM 742 O O . GLN A 1 96 ? 2.064 -0.278 -0.845 1.00 93.69 96 GLN A O 1
ATOM 747 N N . VAL A 1 97 ? 1.525 0.451 1.205 1.00 94.38 97 VAL A N 1
ATOM 748 C CA . VAL A 1 97 ? 0.460 -0.548 1.428 1.00 94.38 97 VAL A CA 1
ATOM 749 C C . VAL A 1 97 ? -0.717 -0.342 0.468 1.00 94.38 97 VAL A C 1
ATOM 751 O O . VAL A 1 97 ? -1.236 -1.308 -0.087 1.00 94.38 97 VAL A O 1
ATOM 754 N N . MET A 1 98 ? -1.129 0.906 0.224 1.00 94.44 98 MET A N 1
ATOM 755 C CA . MET A 1 98 ? -2.181 1.211 -0.758 1.00 94.44 98 MET A CA 1
ATOM 756 C C . MET A 1 98 ? -1.773 0.804 -2.171 1.00 94.44 98 MET A C 1
ATOM 758 O O . MET A 1 98 ? -2.576 0.229 -2.902 1.00 94.44 98 MET A O 1
ATOM 762 N N . ALA A 1 99 ? -0.518 1.057 -2.537 1.00 93.44 99 ALA A N 1
ATOM 763 C CA . ALA A 1 99 ? 0.026 0.644 -3.817 1.00 93.44 99 ALA A CA 1
ATOM 764 C C . ALA A 1 99 ? 0.052 -0.879 -3.969 1.00 93.44 99 ALA A C 1
ATOM 766 O O . ALA A 1 99 ? -0.278 -1.381 -5.041 1.00 93.44 99 ALA A O 1
ATOM 767 N N . LEU A 1 100 ? 0.370 -1.611 -2.897 1.00 94.12 100 LEU A N 1
ATOM 768 C CA . LEU A 1 100 ? 0.299 -3.069 -2.891 1.00 94.12 100 LEU A CA 1
ATOM 769 C C . LEU A 1 100 ? -1.130 -3.551 -3.158 1.00 94.12 100 LEU A C 1
ATOM 771 O O . LEU A 1 100 ? -1.333 -4.358 -4.058 1.00 94.12 100 LEU A O 1
ATOM 775 N N . ILE A 1 101 ? -2.124 -3.033 -2.430 1.00 94.31 101 ILE A N 1
ATOM 776 C CA . ILE A 1 101 ? -3.533 -3.413 -2.628 1.00 94.31 101 ILE A CA 1
ATOM 777 C C . ILE A 1 101 ? -3.978 -3.104 -4.059 1.00 94.31 101 ILE A C 1
ATOM 779 O O . ILE A 1 101 ? -4.524 -3.977 -4.727 1.00 94.31 101 ILE A O 1
ATOM 7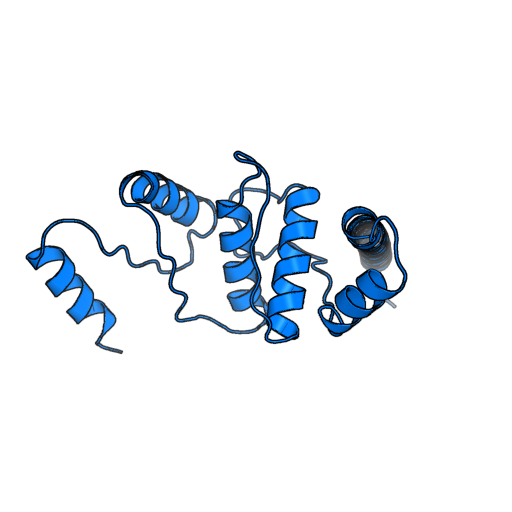83 N N . ALA A 1 102 ? -3.691 -1.901 -4.555 1.00 93.50 102 ALA A N 1
ATOM 784 C CA . ALA A 1 102 ? -4.004 -1.508 -5.925 1.00 93.50 102 ALA A CA 1
ATOM 785 C C . ALA A 1 102 ? -3.400 -2.470 -6.954 1.00 93.50 102 ALA A C 1
ATOM 787 O O . ALA A 1 102 ? -4.094 -2.926 -7.860 1.00 93.50 102 ALA A O 1
ATOM 788 N N . TYR A 1 103 ? -2.128 -2.835 -6.774 1.00 93.00 103 TYR A N 1
ATOM 789 C CA . TYR A 1 103 ? -1.442 -3.772 -7.655 1.00 93.00 103 TYR A CA 1
ATOM 790 C C . TYR A 1 103 ? -2.088 -5.164 -7.626 1.00 93.00 103 TYR A C 1
ATOM 792 O O . TYR A 1 103 ? -2.300 -5.779 -8.671 1.00 93.00 103 TYR A O 1
ATOM 800 N N . LEU A 1 104 ? -2.450 -5.656 -6.437 1.00 93.25 104 LEU A N 1
ATOM 801 C CA . LEU A 1 104 ? -3.132 -6.941 -6.278 1.00 93.25 104 LEU A CA 1
ATOM 802 C C . LEU A 1 104 ? -4.510 -6.953 -6.957 1.00 93.25 104 LEU A C 1
ATOM 804 O O . LEU A 1 104 ? -4.858 -7.939 -7.607 1.00 93.25 104 LEU A O 1
ATOM 808 N N . MET A 1 105 ? -5.277 -5.869 -6.846 1.00 92.69 105 MET A N 1
ATOM 809 C CA . MET A 1 105 ? -6.591 -5.751 -7.485 1.00 92.69 105 MET A CA 1
ATOM 810 C C . MET A 1 105 ? -6.482 -5.705 -9.012 1.00 92.69 105 MET A C 1
ATOM 812 O O . MET A 1 105 ? -7.236 -6.382 -9.704 1.00 92.69 105 MET A O 1
ATOM 816 N N . GLU A 1 106 ? -5.542 -4.920 -9.537 1.00 90.75 106 GLU A N 1
ATOM 817 C CA . GLU A 1 106 ? -5.433 -4.631 -10.969 1.00 90.75 106 GLU A CA 1
ATOM 818 C C . GLU A 1 106 ? -4.717 -5.734 -11.757 1.00 90.75 106 GLU A C 1
ATOM 820 O O . GLU A 1 106 ? -5.196 -6.139 -12.813 1.00 90.75 106 GLU A O 1
ATOM 825 N N . PHE A 1 107 ? -3.600 -6.257 -11.240 1.00 90.25 107 PHE A N 1
ATOM 826 C CA . PHE A 1 107 ? -2.744 -7.197 -11.977 1.00 90.25 107 PHE A CA 1
ATOM 827 C C . PHE A 1 107 ? -2.875 -8.647 -11.511 1.00 90.25 107 PHE A C 1
ATOM 829 O O . PHE A 1 107 ? -2.618 -9.565 -12.289 1.00 90.25 107 PHE A O 1
ATOM 836 N N . LYS A 1 108 ? -3.271 -8.883 -10.253 1.00 89.69 108 LYS A N 1
ATOM 837 C CA . LYS A 1 108 ? -3.462 -10.243 -9.713 1.00 89.69 108 LYS A CA 1
ATOM 838 C C . LYS A 1 108 ? -4.930 -10.669 -9.647 1.00 89.69 108 LYS A C 1
ATOM 840 O O . LYS A 1 108 ? -5.197 -11.806 -9.268 1.00 89.69 108 LYS A O 1
ATOM 845 N N . GLY A 1 109 ? -5.871 -9.779 -9.982 1.00 90.56 109 GLY A N 1
ATOM 846 C CA . GLY A 1 109 ? -7.312 -10.037 -9.881 1.00 90.56 109 GLY A CA 1
ATOM 847 C C . GLY A 1 109 ? -7.792 -10.296 -8.448 1.00 90.56 109 GLY A C 1
ATOM 848 O O . GLY A 1 109 ? -8.848 -10.890 -8.243 1.00 90.56 109 GLY A O 1
ATOM 849 N N . ASN A 1 110 ? -7.011 -9.892 -7.442 1.00 92.38 110 ASN A N 1
ATOM 850 C CA . ASN A 1 110 ? -7.329 -10.090 -6.034 1.00 92.38 110 ASN A CA 1
ATOM 851 C C . ASN A 1 110 ? -8.007 -8.839 -5.463 1.00 92.38 110 ASN A C 1
ATOM 853 O O . ASN A 1 110 ? -7.362 -7.945 -4.906 1.00 92.38 110 ASN A O 1
ATOM 857 N N . TYR A 1 111 ? -9.333 -8.808 -5.584 1.00 89.94 111 TYR A N 1
ATOM 858 C CA . TYR A 1 111 ? -10.181 -7.706 -5.123 1.00 89.94 111 TYR A CA 1
ATOM 859 C C . TYR A 1 111 ? -10.430 -7.685 -3.606 1.00 89.94 111 TYR A C 1
ATOM 861 O O . TYR A 1 111 ? -11.033 -6.740 -3.102 1.00 89.94 111 TYR A O 1
ATOM 869 N N . GLY A 1 112 ? -9.934 -8.684 -2.871 1.00 88.12 112 GLY A N 1
ATOM 870 C CA . GLY A 1 112 ? -10.078 -8.795 -1.424 1.00 88.12 112 GLY A CA 1
ATOM 871 C C . GLY A 1 112 ? -10.821 -10.061 -0.980 1.00 88.12 112 GLY A C 1
ATOM 872 O O . GLY A 1 112 ? -11.069 -10.953 -1.792 1.00 88.12 112 GLY A O 1
ATOM 873 N N . PRO A 1 113 ? -11.165 -10.155 0.318 1.00 91.25 113 PRO A N 1
ATOM 874 C CA . PRO A 1 113 ? -11.124 -9.076 1.312 1.00 91.25 113 PRO A CA 1
ATOM 875 C C . PRO A 1 113 ? -9.702 -8.716 1.782 1.00 91.25 113 PRO A C 1
ATOM 877 O O . PRO A 1 113 ? -8.913 -9.591 2.125 1.00 91.25 113 PRO A O 1
ATOM 880 N N . HIS A 1 114 ? -9.402 -7.412 1.859 1.00 93.50 114 HIS A N 1
ATOM 881 C CA . HIS A 1 114 ? -8.151 -6.877 2.421 1.00 93.50 114 HIS A CA 1
ATOM 882 C C . HIS A 1 114 ? -8.437 -6.186 3.759 1.00 93.50 114 HIS A C 1
ATOM 884 O O . HIS A 1 114 ? -9.180 -5.206 3.805 1.00 93.50 114 HIS A O 1
ATOM 890 N N . LEU A 1 115 ? -7.861 -6.688 4.855 1.00 94.00 115 LEU A N 1
ATOM 891 C CA . LEU A 1 115 ? -8.054 -6.138 6.201 1.00 94.00 115 LEU A CA 1
ATOM 892 C C . LEU A 1 115 ? -6.839 -5.311 6.629 1.00 94.00 115 LEU A C 1
ATOM 894 O O . LEU A 1 115 ? -5.724 -5.822 6.691 1.00 94.00 115 LEU A O 1
ATOM 898 N N . ILE A 1 116 ? -7.074 -4.051 6.998 1.00 94.38 116 ILE A N 1
ATOM 899 C CA . ILE A 1 116 ? -6.054 -3.168 7.569 1.00 94.38 116 ILE A CA 1
ATOM 900 C C . ILE A 1 116 ? -6.459 -2.830 9.005 1.00 94.38 116 ILE A C 1
ATOM 902 O O . ILE A 1 116 ? -7.547 -2.307 9.248 1.00 94.38 116 ILE A O 1
ATOM 906 N N . ILE A 1 117 ? -5.566 -3.102 9.956 1.00 94.56 117 ILE A N 1
ATOM 907 C CA . ILE A 1 117 ? -5.746 -2.757 11.368 1.00 94.56 117 ILE A CA 1
ATOM 908 C C . ILE A 1 117 ? -4.828 -1.586 11.693 1.00 94.56 117 ILE A C 1
ATOM 910 O O . ILE A 1 117 ? -3.625 -1.639 11.443 1.00 94.56 117 ILE A O 1
ATOM 914 N N . VAL A 1 118 ? -5.398 -0.528 12.264 1.00 94.25 118 VAL A N 1
ATOM 915 C CA . VAL A 1 118 ? -4.665 0.693 12.607 1.00 94.25 118 VAL A CA 1
ATOM 916 C C . VAL A 1 118 ? -5.062 1.189 13.997 1.00 94.25 118 VAL A C 1
ATOM 918 O O . VAL A 1 118 ? -6.212 1.003 14.405 1.00 94.25 118 VAL A O 1
ATOM 921 N N . PRO A 1 119 ? -4.160 1.869 14.727 1.00 94.38 119 PRO A N 1
ATOM 922 C CA . PRO A 1 119 ? -4.543 2.612 15.920 1.00 94.38 119 PRO A CA 1
ATOM 923 C C . PRO A 1 119 ? -5.617 3.657 15.601 1.00 94.38 119 PRO A C 1
ATOM 925 O O . PRO A 1 119 ? -5.554 4.334 14.573 1.00 94.38 119 PRO A O 1
ATOM 928 N N . ASN A 1 120 ? -6.570 3.853 16.517 1.00 89.62 120 ASN A N 1
ATOM 929 C CA . ASN A 1 120 ? -7.672 4.801 16.315 1.00 89.62 120 ASN A CA 1
ATOM 930 C C . ASN A 1 120 ? -7.178 6.228 15.991 1.00 89.62 120 ASN A C 1
ATOM 932 O O . ASN A 1 120 ? -7.756 6.909 15.149 1.00 89.62 120 ASN A O 1
ATOM 936 N N . ALA A 1 121 ? -6.058 6.645 16.592 1.00 91.38 121 ALA A N 1
ATOM 937 C CA . ALA A 1 121 ? -5.458 7.965 16.390 1.00 91.38 121 ALA A CA 1
ATOM 938 C C . ALA A 1 121 ? -5.062 8.260 14.931 1.00 91.38 121 ALA A C 1
ATOM 940 O O . ALA A 1 121 ? -5.083 9.414 14.515 1.00 91.38 121 ALA A O 1
ATOM 941 N N . VAL A 1 122 ? -4.726 7.236 14.138 1.00 92.38 122 VAL A N 1
ATOM 942 C CA . VAL A 1 122 ? -4.304 7.409 12.736 1.00 92.38 122 VAL A CA 1
ATOM 943 C C . VAL A 1 122 ? -5.405 7.057 11.735 1.00 92.38 122 VAL A C 1
ATOM 945 O O . VAL A 1 122 ? -5.210 7.217 10.533 1.00 92.38 122 VAL A O 1
ATOM 948 N N . MET A 1 123 ? -6.579 6.618 12.196 1.00 92.50 123 MET A N 1
ATOM 949 C CA . MET A 1 123 ? -7.669 6.174 11.325 1.00 92.50 123 MET A CA 1
ATOM 950 C C . MET A 1 123 ? -8.156 7.276 10.373 1.00 92.50 123 MET A C 1
ATOM 952 O O . MET A 1 123 ? -8.432 7.006 9.206 1.00 92.50 123 MET A O 1
ATOM 956 N N . VAL A 1 124 ? -8.216 8.526 10.844 1.00 92.12 124 VAL A N 1
ATOM 957 C CA . VAL A 1 124 ? -8.616 9.679 10.019 1.00 92.12 124 VAL A CA 1
ATOM 958 C C . VAL A 1 124 ? -7.615 9.916 8.886 1.00 92.12 124 VAL A C 1
ATOM 960 O O . VAL A 1 124 ? -8.021 10.127 7.745 1.00 92.12 124 VAL A O 1
ATOM 963 N N . ASN A 1 125 ? -6.316 9.802 9.179 1.00 92.38 125 ASN A N 1
ATOM 964 C CA . ASN A 1 125 ? -5.262 9.921 8.174 1.00 92.38 125 ASN A CA 1
ATOM 965 C C . ASN A 1 125 ? -5.368 8.804 7.126 1.00 92.38 125 ASN A C 1
ATOM 967 O O . ASN A 1 125 ? -5.365 9.080 5.932 1.00 92.38 125 ASN A O 1
ATOM 971 N N . TRP A 1 126 ? -5.549 7.553 7.563 1.00 94.50 126 TRP A N 1
ATOM 972 C CA . TRP A 1 126 ? -5.758 6.420 6.656 1.00 94.50 126 TRP A CA 1
ATOM 973 C C . TRP A 1 126 ? -6.980 6.607 5.757 1.00 94.50 126 TRP A C 1
ATOM 975 O O . TRP A 1 126 ? -6.897 6.359 4.559 1.00 94.50 126 TRP A O 1
ATOM 985 N N . LYS A 1 127 ? -8.097 7.091 6.309 1.00 93.44 127 LYS A N 1
ATOM 986 C CA . LYS A 1 127 ? -9.310 7.389 5.540 1.00 93.44 127 LYS A CA 1
ATOM 987 C C . LYS A 1 127 ? -9.063 8.464 4.478 1.00 93.44 127 LYS A C 1
ATOM 989 O O . LYS A 1 127 ? -9.468 8.285 3.335 1.00 93.44 127 LYS A O 1
ATOM 994 N N . SER A 1 128 ? -8.380 9.550 4.843 1.00 93.75 128 SER A N 1
ATOM 995 C CA . SER A 1 128 ? -8.023 10.625 3.910 1.00 93.75 128 SER A CA 1
ATOM 996 C C . SER A 1 128 ? -7.115 10.127 2.783 1.00 93.75 128 SER A C 1
ATOM 998 O O . SER A 1 128 ? -7.389 10.377 1.612 1.00 93.75 128 SER A O 1
ATOM 1000 N N . GLU A 1 129 ? -6.060 9.383 3.121 1.00 94.38 129 GLU A N 1
ATOM 1001 C CA . GLU A 1 129 ? -5.129 8.833 2.134 1.00 94.38 129 GLU A CA 1
ATOM 1002 C C . GLU A 1 129 ? -5.814 7.797 1.225 1.00 94.38 129 GLU A C 1
ATOM 1004 O O . GLU A 1 129 ? -5.586 7.825 0.021 1.00 94.38 129 GLU A O 1
ATOM 1009 N N . LEU A 1 130 ? -6.721 6.955 1.741 1.00 93.94 130 LEU A N 1
ATOM 1010 C CA . LEU A 1 130 ? -7.477 6.002 0.914 1.00 93.94 130 LEU A CA 1
ATOM 1011 C C . LEU A 1 130 ? -8.331 6.714 -0.135 1.00 93.94 130 LEU A C 1
ATOM 1013 O O . LEU A 1 130 ? -8.261 6.363 -1.307 1.00 93.94 130 LEU A O 1
ATOM 1017 N N . TYR A 1 131 ? -9.089 7.743 0.250 1.00 93.25 131 TYR A N 1
ATOM 1018 C CA . TYR A 1 131 ? -9.894 8.489 -0.722 1.00 93.25 131 TYR A CA 1
ATOM 1019 C C . TYR A 1 131 ? -9.050 9.278 -1.718 1.00 93.25 131 TYR A C 1
ATOM 1021 O O . TYR A 1 131 ? -9.471 9.482 -2.854 1.00 93.25 131 TYR A O 1
ATOM 1029 N N . LYS A 1 132 ? -7.865 9.722 -1.301 1.00 92.62 132 LYS A N 1
ATOM 1030 C CA . LYS A 1 132 ? -6.935 10.447 -2.160 1.00 92.62 132 LYS A CA 1
ATOM 1031 C C . LYS A 1 132 ? -6.275 9.519 -3.183 1.00 92.62 132 LYS A C 1
ATOM 1033 O O . LYS A 1 132 ? -6.292 9.816 -4.374 1.00 92.62 132 LYS A O 1
ATOM 1038 N N . TRP A 1 133 ? -5.683 8.415 -2.731 1.00 92.56 133 TRP A N 1
ATOM 1039 C CA . TRP A 1 133 ? -4.894 7.516 -3.576 1.00 92.56 133 TRP A CA 1
ATOM 1040 C C . TRP A 1 133 ? -5.741 6.485 -4.310 1.00 92.56 133 TRP A C 1
ATOM 1042 O O . TRP A 1 133 ? -5.433 6.200 -5.461 1.00 92.56 133 TRP A O 1
ATOM 1052 N N . LEU A 1 134 ? -6.800 5.969 -3.683 1.00 92.69 134 LEU A N 1
ATOM 1053 C CA . LEU A 1 134 ? -7.650 4.887 -4.190 1.00 92.69 134 LEU A CA 1
ATOM 1054 C C . LEU A 1 134 ? -9.140 5.289 -4.220 1.00 92.69 134 LEU A C 1
ATOM 1056 O O . LEU A 1 134 ? -9.977 4.604 -3.627 1.00 92.69 134 LEU A O 1
ATOM 1060 N N . PRO A 1 135 ? -9.522 6.369 -4.930 1.00 92.38 135 PRO A N 1
ATOM 1061 C CA . PRO A 1 135 ? -10.896 6.885 -4.917 1.00 92.38 135 PRO A CA 1
ATOM 1062 C C . PRO A 1 135 ? -11.936 5.896 -5.463 1.00 92.38 135 PRO A C 1
ATOM 1064 O O . PRO A 1 135 ? -13.116 5.999 -5.142 1.00 92.38 135 PRO A O 1
ATOM 1067 N N . SER A 1 136 ? -11.512 4.948 -6.302 1.00 89.06 136 SER A N 1
ATOM 1068 C CA . SER A 1 136 ? -12.384 3.943 -6.921 1.00 89.06 136 SER A CA 1
ATOM 1069 C C . SER A 1 136 ? -12.534 2.663 -6.093 1.00 89.06 136 SER A C 1
ATOM 1071 O O . SER A 1 136 ? -13.290 1.779 -6.486 1.00 89.06 136 SER A O 1
ATOM 1073 N N . VAL A 1 137 ? -11.821 2.534 -4.969 1.00 89.44 137 VAL A N 1
ATOM 1074 C CA . VAL A 1 137 ? -11.845 1.330 -4.129 1.00 89.44 137 VAL A CA 1
ATOM 1075 C C . VAL A 1 137 ? -12.868 1.495 -3.006 1.00 89.44 137 VAL A C 1
ATOM 1077 O O . VAL A 1 137 ? -12.837 2.466 -2.248 1.00 89.44 137 VAL A O 1
ATOM 1080 N N . SER A 1 138 ? -13.766 0.517 -2.867 1.00 89.69 138 SER A N 1
ATOM 1081 C CA . SER A 1 138 ? -14.736 0.495 -1.770 1.00 89.69 138 SER A CA 1
ATOM 1082 C C . SER A 1 138 ? -14.035 0.184 -0.447 1.00 89.69 138 SER A C 1
ATOM 1084 O O . SER A 1 138 ? -13.397 -0.858 -0.303 1.00 89.69 138 SER A O 1
ATOM 1086 N N . CYS A 1 139 ? -14.146 1.095 0.522 1.00 90.44 139 CYS A N 1
ATOM 1087 C CA . CYS A 1 139 ? -13.486 0.991 1.821 1.00 90.44 139 CYS A CA 1
ATOM 1088 C C . CYS A 1 139 ? -14.516 1.065 2.951 1.00 90.44 139 CYS A C 1
ATOM 1090 O O . CYS A 1 139 ? -15.320 1.999 3.006 1.00 90.44 139 CYS A O 1
ATOM 1092 N N . ILE A 1 140 ? -14.451 0.122 3.893 1.00 90.94 140 ILE A N 1
ATOM 1093 C CA . ILE A 1 140 ? -15.347 0.071 5.053 1.00 90.94 140 ILE A CA 1
ATOM 1094 C C . ILE A 1 140 ? -14.557 0.425 6.311 1.00 90.94 140 ILE A C 1
ATOM 1096 O O . ILE A 1 140 ? -13.559 -0.212 6.639 1.00 90.94 140 ILE A O 1
ATOM 1100 N N . PHE A 1 141 ? -15.016 1.448 7.032 1.00 91.06 141 PHE A N 1
ATOM 1101 C CA . PHE A 1 141 ? -14.340 1.970 8.219 1.00 91.06 141 PHE A CA 1
ATOM 1102 C C . PHE A 1 141 ? -15.093 1.577 9.485 1.00 91.06 141 PHE A C 1
ATOM 1104 O O . PHE A 1 141 ? -16.167 2.107 9.773 1.00 91.06 141 PHE A O 1
ATOM 1111 N N . TYR A 1 142 ? -14.509 0.672 10.265 1.00 90.25 142 TYR A N 1
ATOM 1112 C CA . TYR A 1 142 ? -15.109 0.188 11.503 1.00 90.25 142 TYR A CA 1
ATOM 1113 C C . TYR A 1 142 ? -14.711 1.084 12.689 1.00 90.25 142 TYR A C 1
ATOM 1115 O O . TYR A 1 142 ? -13.683 0.877 13.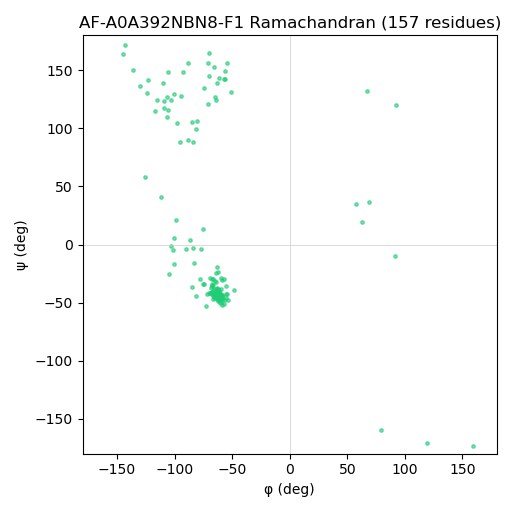331 1.00 90.25 142 TYR A O 1
ATOM 1123 N N . ALA A 1 143 ? -15.516 2.114 12.961 1.00 86.62 143 ALA A N 1
ATOM 1124 C CA . ALA A 1 143 ? -15.225 3.160 13.950 1.00 86.62 143 ALA A CA 1
ATOM 1125 C C . ALA A 1 143 ? -16.485 3.619 14.701 1.00 86.62 143 ALA A C 1
ATOM 1127 O O . ALA A 1 143 ? -17.596 3.269 14.318 1.00 86.62 143 ALA A O 1
ATOM 1128 N N . GLY A 1 144 ? -16.334 4.437 15.746 1.00 85.88 144 GLY A N 1
ATOM 1129 C CA . GLY A 1 144 ? -17.467 5.047 16.457 1.00 85.88 144 GLY A CA 1
ATOM 1130 C C . GLY A 1 144 ? -18.162 4.111 17.451 1.00 85.88 144 GLY A C 1
ATOM 1131 O O . GLY A 1 144 ? -17.564 3.144 17.916 1.00 85.88 144 GLY A O 1
ATOM 1132 N N . GLY A 1 145 ? -19.408 4.420 17.821 1.00 89.81 145 GLY A N 1
ATOM 1133 C CA . GLY A 1 145 ? -20.182 3.682 18.829 1.00 89.81 145 GLY A CA 1
ATOM 1134 C C . GLY A 1 145 ? -20.624 2.279 18.390 1.00 89.81 145 GLY A C 1
ATOM 1135 O O . GLY A 1 145 ? -20.608 1.947 17.204 1.00 89.81 145 GLY A O 1
ATOM 1136 N N . LYS A 1 146 ? -21.045 1.448 19.355 1.00 90.56 146 LYS A N 1
ATOM 1137 C CA . LYS A 1 146 ? -21.466 0.053 19.122 1.00 90.56 146 LYS A CA 1
ATOM 1138 C C . LYS A 1 146 ? -22.550 -0.051 18.046 1.00 90.56 146 LYS A C 1
ATOM 1140 O O . LYS A 1 146 ? -22.382 -0.832 17.119 1.00 90.56 146 LYS A O 1
ATOM 1145 N N . ASP A 1 147 ? -23.588 0.777 18.123 1.00 90.25 147 ASP A N 1
ATOM 1146 C CA . ASP A 1 147 ? -24.737 0.699 17.212 1.00 90.25 147 ASP A CA 1
ATOM 1147 C C . ASP A 1 147 ? -24.357 0.984 15.756 1.00 90.25 147 ASP A C 1
ATOM 1149 O O . ASP A 1 147 ? -24.839 0.320 14.840 1.00 90.25 147 ASP A O 1
ATOM 1153 N N . TYR A 1 148 ? -23.447 1.938 15.532 1.00 88.69 148 TYR A N 1
ATOM 1154 C CA . TYR A 1 148 ? -22.941 2.243 14.194 1.00 88.69 148 TYR A CA 1
ATOM 1155 C C . TYR A 1 148 ? -22.139 1.068 13.623 1.00 88.69 148 TYR A C 1
ATOM 1157 O O . TYR A 1 148 ? -22.365 0.645 12.491 1.00 88.69 148 TYR A O 1
ATOM 1165 N N . ARG A 1 149 ? -21.258 0.477 14.438 1.00 89.56 149 ARG A N 1
ATOM 1166 C CA . ARG A 1 149 ? -20.476 -0.706 14.058 1.00 89.56 149 ARG A CA 1
ATOM 1167 C C . ARG A 1 149 ? -21.367 -1.916 13.770 1.00 89.56 149 ARG A C 1
ATOM 1169 O O . ARG A 1 149 ? -21.158 -2.599 12.775 1.00 89.56 149 ARG A O 1
ATOM 1176 N N . THR A 1 150 ? -22.406 -2.140 14.574 1.00 87.25 150 THR A N 1
ATOM 1177 C CA . THR A 1 150 ? -23.390 -3.201 14.330 1.00 87.25 150 THR A CA 1
ATOM 1178 C C . THR A 1 150 ? -24.112 -3.000 12.999 1.00 87.25 150 THR A C 1
ATOM 1180 O O . THR A 1 150 ? -24.252 -3.963 12.251 1.00 87.25 150 THR A O 1
ATOM 1183 N N . LYS A 1 151 ? -24.520 -1.774 12.646 1.00 86.88 151 LYS A N 1
ATOM 1184 C CA . LYS A 1 151 ? -25.124 -1.489 11.330 1.00 86.88 151 LYS A CA 1
ATOM 1185 C C . LYS A 1 151 ? -24.164 -1.791 10.177 1.00 86.88 151 LYS A C 1
ATOM 1187 O O . LYS A 1 151 ? -24.568 -2.441 9.218 1.00 86.88 151 LYS A O 1
ATOM 1192 N N . LEU A 1 152 ? -22.898 -1.381 10.297 1.00 86.94 152 LEU A N 1
ATOM 1193 C CA . LEU A 1 152 ? -21.873 -1.688 9.296 1.00 86.94 152 LEU A CA 1
ATOM 1194 C C . LEU A 1 152 ? -21.667 -3.193 9.132 1.00 86.94 152 LEU A C 1
ATOM 1196 O O . LEU A 1 152 ? -21.632 -3.670 8.007 1.00 86.94 152 LEU A O 1
ATOM 1200 N N . PHE A 1 153 ? -21.580 -3.948 10.232 1.00 84.00 153 PHE A N 1
ATOM 1201 C CA . PHE A 1 153 ? -21.415 -5.403 10.179 1.00 84.00 153 PHE A CA 1
ATOM 1202 C C . PHE A 1 153 ? -22.517 -6.076 9.351 1.00 84.00 153 PHE A C 1
ATOM 1204 O O . PHE A 1 153 ? -22.220 -6.923 8.512 1.00 84.00 153 PHE A O 1
ATOM 1211 N N . HIS A 1 154 ? -23.772 -5.650 9.523 1.00 82.31 154 HIS A N 1
ATOM 1212 C CA . HIS A 1 154 ? -24.882 -6.170 8.724 1.00 82.31 154 HIS A CA 1
ATOM 1213 C C . HIS A 1 154 ? -24.785 -5.758 7.251 1.00 82.31 154 HIS A C 1
ATOM 1215 O O . HIS A 1 154 ? -25.102 -6.567 6.396 1.00 82.31 154 HIS A O 1
ATOM 1221 N N . GLN A 1 155 ? -24.309 -4.550 6.934 1.00 76.00 155 GLN A N 1
ATOM 1222 C CA . GLN A 1 155 ? -24.103 -4.128 5.542 1.00 76.00 155 GLN A CA 1
ATOM 1223 C C . GLN A 1 155 ? -22.981 -4.899 4.835 1.00 76.00 155 GLN A C 1
ATOM 1225 O O . GLN A 1 155 ? -23.084 -5.140 3.641 1.00 76.00 155 GLN A O 1
ATOM 1230 N N . VAL A 1 156 ? -21.918 -5.281 5.551 1.00 73.62 156 VAL A N 1
ATOM 1231 C CA . VAL A 1 156 ? -20.794 -6.045 4.970 1.00 73.62 156 VAL A CA 1
ATOM 1232 C C . VAL A 1 156 ? -21.138 -7.527 4.795 1.00 73.62 156 VAL A C 1
ATOM 1234 O O . VAL A 1 156 ? -20.595 -8.185 3.916 1.00 73.62 156 VAL A O 1
ATOM 1237 N N . SER A 1 157 ? -22.008 -8.070 5.651 1.00 62.00 157 SER A N 1
ATOM 1238 C CA . SER A 1 157 ? -22.284 -9.514 5.707 1.00 62.00 157 SER A CA 1
ATOM 1239 C C . SER A 1 157 ? -23.321 -9.996 4.685 1.00 62.00 157 SER A C 1
ATOM 1241 O O . SER A 1 157 ? -23.592 -11.195 4.640 1.00 62.00 157 SER A O 1
ATOM 1243 N N . VAL A 1 158 ? -23.919 -9.099 3.894 1.00 46.97 158 VAL A N 1
ATOM 1244 C CA . VAL A 1 158 ? -24.900 -9.457 2.859 1.00 46.97 158 VAL A CA 1
ATOM 1245 C C . VAL A 1 158 ? -24.226 -9.319 1.486 1.00 46.97 158 VAL A C 1
ATOM 1247 O O . VAL A 1 158 ? -23.812 -8.205 1.160 1.00 46.97 158 VAL A O 1
ATOM 1250 N N . PRO A 1 159 ? -24.053 -10.422 0.731 1.00 47.88 159 PRO A N 1
ATOM 1251 C CA . PRO A 1 159 ? -23.450 -10.400 -0.602 1.00 47.88 159 PRO A CA 1
ATOM 1252 C C . PRO A 1 159 ? -24.329 -9.709 -1.651 1.00 47.88 159 PRO A C 1
ATOM 1254 O O . PRO A 1 159 ? -25.573 -9.715 -1.493 1.00 47.88 159 PRO A O 1
#

Foldseek 3Di:
DDDPVRVVVVVVLVVVQVVLVVVLCVVPPDDDDPVVVVVVCLQQVDFDACSDQQPLFDQDDQDSVLSSVLRVVVSNVVSVHDDDDPDDPPNPVLVSVVSNQSCCVRPVVDLDPDDDDDDPVCLVVSVVVCCNTRVPRDDDDQDDDPVVNVVSVVVVPDD

Secondary structure (DSSP, 8-state):
---HHHHHHHHHHHHHHHHHHHHHHHHT--SS-HHHHHHHHHHTSS-----S--TT--S-PPPHHHHHHHHHHHHHHHTT------PPTTS-HHHHHHHHHHHHHHHS-----------GGGHHHHHHHHHHH-TTS------SSHHHHHHHHHHHS--

Organism: NCBI:txid97028

Solvent-accessible surface area (backbone atoms only — not comparable to full-atom values): 9794 Å² total; per-residue (Å²): 129,82,52,74,65,56,53,49,51,51,52,51,52,51,53,52,44,53,52,52,52,53,49,43,50,60,77,65,52,73,83,78,62,74,67,59,44,52,53,49,50,63,57,46,65,48,73,64,80,78,82,63,81,44,84,58,49,66,69,66,81,77,51,73,71,41,48,42,52,34,33,52,54,50,10,24,58,70,54,74,46,87,85,80,90,81,72,67,90,86,70,46,65,69,56,34,52,52,49,45,51,36,36,33,35,72,76,67,68,48,82,60,94,81,88,84,86,75,63,76,91,49,45,64,57,52,52,53,48,42,54,50,32,33,67,89,58,91,79,86,82,90,56,86,57,71,70,59,37,53,53,50,52,58,63,70,72,55,133

pLDDT: mean 83.24, std 11.08, range [46.97, 94.56]

Sequence (159 aa):
GLSEEEVRAAAACAGEEVMIRNRFMEMNAPRDSSSVNKYYNLAHAVNEMVIRPPSLLRAGTLRDYQLVGLQWMLSLYNNKLNGILADEMGLGKTVQVMALIAYLMEFKGNYGPHLIIVPNAVMVNWKSELYKWLPSVSCIFYAGGKDYRTKLFHQVSVP

Radius of gyration: 18.82 Å; Cα contacts (8 Å, |Δi|>4): 108; chains: 1; bounding box: 54×29×57 Å

Nearest PDB structures (foldseek):
  6eg2-assembly1_A-2  TM=9.791E-01  e=2.557E-09  Escherichia coli O157:H7
  6eg3-assembly1_A  TM=9.818E-01  e=5.077E-09  Escherichia coli O157:H7
  6vz4-assembly1_K  TM=7.440E-01  e=2.281E-09  Saccharomyces cerevisiae S288C
  8x15-assembly1_I  TM=7.139E-01  e=7.154E-09  Homo sapiens
  7y8r-assembly1_I  TM=7.605E-01  e=6.280E-08  Homo sapiens